Protein AF-E3NVB4-F1 (afdb_monomer_lite)

InterPro domains:
  IPR016818 Nitric oxide synthase-interacting protein [PTHR13063] (5-89)

Foldseek 3Di:
DDPCDPPCVVLDQDCPPLVSPPPNPVPPPPDPDPFDADPVPRHGDDLVNDDDDDWAFDPPCPPPPDTWTADPPPRDTDDPVDDDDDDDRD

Structure (mmCIF, N/CA/C/O backbone):
data_AF-E3NVB4-F1
#
_entry.id   AF-E3NVB4-F1
#
loop_
_atom_site.group_PDB
_atom_site.id
_atom_site.type_symbol
_atom_site.label_atom_id
_atom_site.label_alt_id
_atom_site.label_comp_id
_atom_site.label_asym_id
_atom_site.label_entity_id
_atom_site.label_seq_id
_atom_site.pdbx_PDB_ins_code
_atom_site.Cartn_x
_atom_site.Cartn_y
_atom_site.Cartn_z
_atom_site.occupancy
_atom_site.B_iso_or_equiv
_atom_site.auth_seq_id
_atom_site.auth_comp_id
_atom_site.auth_asym_id
_atom_site.auth_atom_id
_atom_site.pdbx_PDB_model_num
ATOM 1 N N . MET A 1 1 ? -29.334 49.320 20.789 1.00 41.50 1 MET A N 1
ATOM 2 C CA . MET A 1 1 ? -29.647 48.350 21.863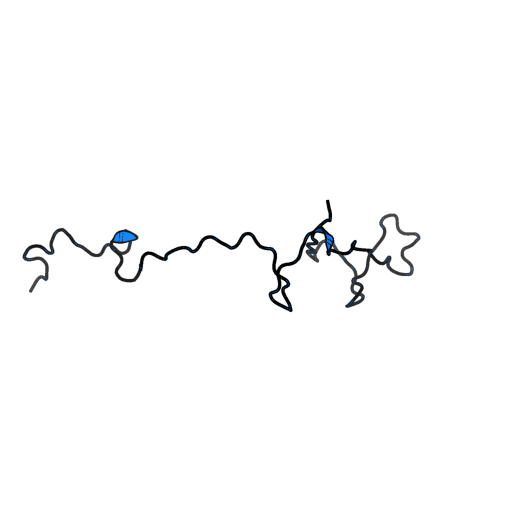 1.00 41.50 1 MET A CA 1
ATOM 3 C C . MET A 1 1 ? -28.523 47.324 21.888 1.00 41.50 1 MET A C 1
ATOM 5 O O . MET A 1 1 ? -28.290 46.696 20.867 1.00 41.50 1 MET A O 1
ATOM 9 N N . SER A 1 2 ? -27.748 47.252 22.975 1.00 52.84 2 SER A N 1
ATOM 10 C CA . SER A 1 2 ? -26.605 46.331 23.094 1.00 52.84 2 SER A CA 1
ATOM 11 C C . SER A 1 2 ? -27.074 44.990 23.663 1.00 52.84 2 SER A C 1
ATOM 13 O O . SER A 1 2 ? -27.785 44.981 24.664 1.00 52.84 2 SER A O 1
ATOM 15 N N . ASN A 1 3 ? -26.659 43.875 23.052 1.00 58.03 3 ASN A N 1
ATOM 16 C CA . ASN A 1 3 ? -26.964 42.502 23.495 1.00 58.03 3 ASN A CA 1
ATOM 17 C C . ASN A 1 3 ? -26.218 42.082 24.782 1.00 58.03 3 ASN A C 1
ATOM 19 O O . ASN A 1 3 ? -26.263 40.921 25.178 1.00 58.03 3 ASN A O 1
ATOM 23 N N . MET A 1 4 ? -25.535 43.019 25.442 1.00 58.84 4 MET A N 1
ATOM 24 C CA . MET A 1 4 ? -24.658 42.775 26.585 1.00 58.84 4 MET A CA 1
ATOM 25 C C . MET A 1 4 ? -25.332 43.132 27.919 1.00 58.84 4 MET A C 1
ATOM 27 O O . MET A 1 4 ? -24.839 43.981 28.661 1.00 58.84 4 MET A O 1
ATOM 31 N N . LYS A 1 5 ? -26.500 42.552 28.220 1.00 53.75 5 LYS A N 1
ATOM 32 C CA . LYS A 1 5 ? -27.176 42.784 29.509 1.00 53.75 5 LYS A CA 1
ATOM 33 C C . LYS A 1 5 ? -27.737 41.479 30.083 1.00 53.75 5 LYS A C 1
ATOM 35 O O . LYS A 1 5 ? -28.527 40.813 29.421 1.00 53.75 5 LYS A O 1
ATOM 40 N N . GLY A 1 6 ? -27.317 41.139 31.306 1.00 64.12 6 GLY A N 1
ATOM 41 C CA . GLY A 1 6 ? -27.699 39.922 32.046 1.00 64.12 6 GLY A CA 1
ATOM 42 C C . GLY A 1 6 ? -26.635 38.813 32.028 1.00 64.12 6 GLY A C 1
ATOM 43 O O . GLY A 1 6 ? -25.519 39.042 31.564 1.00 64.12 6 GLY A O 1
ATOM 44 N N . ASP A 1 7 ? -27.001 37.609 32.485 1.00 59.84 7 ASP A N 1
ATOM 45 C CA . ASP A 1 7 ? -26.159 36.397 32.654 1.00 5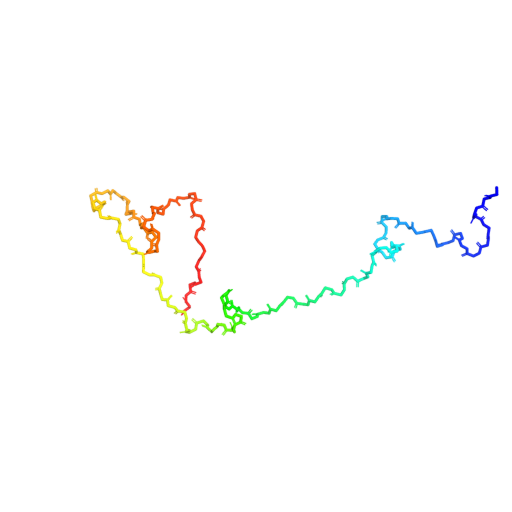9.84 7 ASP A CA 1
ATOM 46 C C . ASP A 1 7 ? -25.393 35.911 31.402 1.00 59.84 7 ASP A C 1
ATOM 48 O O . ASP A 1 7 ? -24.661 34.928 31.445 1.00 59.84 7 ASP A O 1
ATOM 52 N N . LYS A 1 8 ? -25.541 36.594 30.263 1.00 56.38 8 LYS A N 1
ATOM 53 C CA . LYS A 1 8 ? -24.873 36.285 28.991 1.00 56.38 8 LYS A CA 1
ATOM 54 C C . LYS A 1 8 ? -23.526 36.997 28.810 1.00 56.38 8 LYS A C 1
ATOM 56 O O . LYS A 1 8 ? -22.902 36.831 27.767 1.00 56.38 8 LYS A O 1
ATOM 61 N N . SER A 1 9 ? -23.063 37.774 29.793 1.00 57.28 9 SER A N 1
ATOM 62 C CA . SER A 1 9 ? -21.748 38.440 29.754 1.00 57.28 9 SER A CA 1
ATOM 63 C C . SER A 1 9 ? -20.569 37.469 29.884 1.00 57.28 9 SER A C 1
ATOM 65 O O . SER A 1 9 ? -19.480 37.764 29.399 1.00 57.28 9 SER A O 1
ATOM 67 N N . THR A 1 10 ? -20.780 36.309 30.508 1.00 58.97 10 THR A N 1
ATOM 68 C CA . THR A 1 10 ? -19.743 35.295 30.766 1.00 58.97 10 THR A CA 1
ATOM 69 C C . THR A 1 10 ? -19.672 34.206 29.695 1.00 58.97 10 THR A C 1
ATOM 71 O O . THR A 1 10 ? -18.668 33.509 29.606 1.00 58.97 10 THR A O 1
ATOM 74 N N . SER A 1 11 ? -20.699 34.076 28.851 1.00 57.44 11 SER A N 1
ATOM 75 C CA . SER A 1 11 ? -20.804 33.049 27.807 1.00 57.44 11 SER A CA 1
ATOM 76 C C . SER A 1 11 ? -20.720 33.674 26.412 1.00 57.44 11 SER A C 1
ATOM 78 O O . SER A 1 11 ? -21.668 33.611 25.625 1.00 57.44 11 SER A O 1
ATOM 80 N N . LEU A 1 12 ? -19.589 34.306 26.098 1.00 63.81 12 LEU A N 1
ATOM 81 C CA . LEU A 1 12 ? -19.310 34.770 24.739 1.00 63.81 12 LEU A CA 1
ATOM 82 C C . LEU A 1 12 ? -18.871 33.564 23.893 1.00 63.81 12 LEU A C 1
ATOM 84 O O . LEU A 1 12 ? -17.832 32.978 24.212 1.00 63.81 12 LEU A O 1
ATOM 88 N N . PRO A 1 13 ? -19.607 33.188 22.826 1.00 64.06 13 PRO A N 1
ATOM 89 C CA . PRO A 1 13 ? -19.195 32.108 21.937 1.00 64.06 13 PRO A CA 1
ATOM 90 C C . PRO A 1 13 ? -17.908 32.541 21.240 1.00 64.06 13 PRO A C 1
ATOM 92 O O . PRO A 1 13 ? -17.899 33.338 20.301 1.00 64.06 13 PRO A O 1
ATOM 95 N N . SER A 1 14 ? -16.788 32.087 21.783 1.00 64.56 14 SER A N 1
ATOM 96 C CA . SER A 1 14 ? -15.468 32.472 21.324 1.00 64.56 14 SER A CA 1
ATOM 97 C C . SER A 1 14 ? -15.114 31.503 20.217 1.00 64.56 14 SER A C 1
ATOM 99 O O . SER A 1 14 ? -14.864 30.331 20.468 1.00 64.56 14 SER A O 1
ATOM 101 N N . PHE A 1 15 ? -15.098 31.995 18.981 1.00 62.94 15 PHE A N 1
ATOM 102 C CA . PHE A 1 15 ? -14.787 31.179 17.807 1.00 62.94 15 PHE A CA 1
ATOM 103 C C . PHE A 1 15 ? -13.460 30.410 17.953 1.00 62.94 15 PHE A C 1
ATOM 105 O O . PHE A 1 15 ? -13.330 29.288 17.470 1.00 62.94 15 PHE A O 1
ATOM 112 N N . TRP A 1 16 ? -12.499 31.004 18.667 1.00 68.00 16 TRP A N 1
ATOM 113 C CA . TRP A 1 16 ? -11.172 30.444 18.922 1.00 68.00 16 TRP A CA 1
ATOM 114 C C . TRP A 1 16 ? -11.100 29.453 20.087 1.00 68.00 16 TRP A C 1
ATOM 116 O O . TRP A 1 16 ? -10.082 28.783 20.221 1.00 68.00 16 TRP A O 1
ATOM 126 N N . ILE A 1 17 ? -12.137 29.353 20.925 1.00 66.19 17 ILE A N 1
ATOM 127 C CA . ILE A 1 17 ? -12.194 28.379 22.018 1.00 66.19 17 ILE A CA 1
ATOM 128 C C . ILE A 1 17 ? -13.017 27.188 21.518 1.00 66.19 17 ILE A C 1
ATOM 130 O O . ILE A 1 17 ? -14.232 27.323 21.357 1.00 66.19 17 ILE A O 1
ATOM 134 N N . PRO A 1 18 ? -12.390 26.022 21.268 1.00 65.31 18 PRO A N 1
ATOM 135 C CA . PRO A 1 18 ? -13.072 24.874 20.672 1.00 65.31 18 PRO A CA 1
ATOM 136 C C . PRO A 1 18 ? -14.315 24.421 21.446 1.00 65.31 18 PRO A C 1
ATOM 138 O O . PRO A 1 18 ? -15.269 23.957 20.837 1.00 65.31 18 PRO A O 1
ATOM 141 N N . GLU A 1 19 ? -14.330 24.595 22.769 1.00 64.25 19 GLU A N 1
ATOM 142 C CA . GLU A 1 19 ? -15.441 24.205 23.650 1.00 64.25 19 GLU A CA 1
ATOM 143 C C . GLU A 1 19 ? -16.644 25.164 23.602 1.00 64.25 19 GLU A C 1
ATOM 145 O O . GLU A 1 19 ? -17.759 24.771 23.932 1.00 64.25 19 GLU A O 1
ATOM 150 N N . LEU A 1 20 ? -16.435 26.418 23.188 1.00 67.31 20 LEU A N 1
ATOM 151 C CA . LEU A 1 20 ? -17.460 27.473 23.154 1.00 67.31 20 LEU A CA 1
ATOM 152 C C . LEU A 1 20 ? -17.938 27.784 21.729 1.00 67.31 20 LEU A C 1
ATOM 154 O O . LEU A 1 20 ? -18.735 28.704 21.523 1.00 67.31 20 LEU A O 1
ATOM 158 N N . ASN A 1 21 ? -17.449 27.038 20.737 1.00 67.38 21 ASN A N 1
ATOM 159 C CA . ASN A 1 21 ? -17.854 27.200 19.353 1.00 67.38 21 ASN A CA 1
ATOM 160 C C . ASN A 1 21 ? -19.148 26.399 19.093 1.00 67.38 21 ASN A C 1
ATOM 162 O O . ASN A 1 21 ? -19.129 25.173 19.180 1.00 67.38 21 ASN A O 1
ATOM 166 N N . PRO A 1 22 ? -20.270 27.048 18.725 1.00 63.06 22 PRO A N 1
ATOM 167 C CA . PRO A 1 22 ? -21.546 26.363 18.499 1.00 63.06 22 PRO A CA 1
ATOM 168 C C . PRO A 1 22 ? -21.511 25.358 17.334 1.00 63.06 22 PRO A C 1
ATOM 170 O O . PRO A 1 22 ? -22.349 24.463 17.277 1.00 63.06 22 PRO A O 1
ATOM 173 N N . THR A 1 23 ? -20.544 25.479 16.418 1.00 62.91 23 THR A N 1
ATOM 174 C CA . THR A 1 23 ? -20.328 24.530 15.309 1.00 62.91 23 THR A CA 1
ATOM 175 C C . THR A 1 23 ? -19.432 23.358 15.715 1.00 62.91 23 THR A C 1
ATOM 177 O O . THR A 1 23 ? -19.432 22.315 15.060 1.00 62.91 23 THR A O 1
ATOM 180 N N . ALA A 1 24 ? -18.672 23.498 16.804 1.00 60.44 24 ALA A N 1
ATOM 181 C CA . ALA A 1 24 ? -17.849 22.435 17.354 1.00 60.44 24 ALA A CA 1
ATOM 182 C C . ALA A 1 24 ? -18.721 21.520 18.218 1.00 60.44 24 ALA A C 1
ATOM 184 O O . ALA A 1 24 ? -18.613 21.475 19.440 1.00 60.44 24 ALA A O 1
ATOM 185 N N . ALA A 1 25 ? -19.595 20.744 17.573 1.00 61.59 25 ALA A N 1
ATOM 186 C CA . ALA A 1 25 ? -20.037 19.506 18.193 1.00 61.59 25 ALA A CA 1
ATOM 187 C C . ALA A 1 25 ? -18.763 18.745 18.576 1.00 61.59 25 ALA A C 1
ATOM 189 O O . ALA A 1 25 ? -17.924 18.512 17.703 1.00 61.59 25 ALA A O 1
ATOM 190 N N . ALA A 1 26 ? -18.587 18.441 19.866 1.00 63.03 26 ALA A N 1
ATOM 191 C CA . ALA A 1 26 ? -17.467 17.658 20.369 1.00 63.03 26 ALA A CA 1
ATOM 192 C C . ALA A 1 26 ? -17.407 16.366 19.553 1.00 63.03 26 ALA A C 1
ATOM 194 O O . ALA A 1 26 ? -18.179 15.434 19.783 1.00 63.03 26 ALA A O 1
ATOM 195 N N . SER A 1 27 ? -16.566 16.367 18.519 1.00 62.84 27 SER A N 1
ATOM 196 C CA . SER A 1 27 ? -16.480 15.260 17.589 1.00 62.84 27 SER A CA 1
ATOM 197 C C . SER A 1 27 ? -15.975 14.098 18.417 1.00 62.84 27 SER A C 1
ATOM 199 O O . SER A 1 27 ? -14.830 14.104 18.874 1.00 62.84 27 SER A O 1
ATOM 201 N N . LYS A 1 28 ? -16.866 13.145 18.708 1.00 66.06 28 LYS A N 1
ATOM 202 C CA . LYS A 1 28 ? -16.506 11.867 19.309 1.00 66.06 28 LYS A CA 1
ATOM 203 C C . LYS A 1 28 ? -15.600 11.196 18.287 1.00 66.06 28 LYS A C 1
ATOM 205 O O . LYS A 1 28 ? -16.070 10.534 17.369 1.00 66.06 28 LYS A O 1
ATOM 210 N N . LEU A 1 29 ? -14.303 11.465 18.400 1.00 70.75 29 LEU A N 1
ATOM 211 C CA . LEU A 1 29 ? -13.292 10.884 17.543 1.00 70.75 29 LEU A CA 1
ATOM 212 C C . LEU A 1 29 ? -13.285 9.392 17.849 1.00 70.75 29 LEU A C 1
ATOM 214 O O . LEU A 1 29 ? -12.755 8.955 18.873 1.00 70.75 29 LEU A O 1
ATOM 218 N N . GLU A 1 30 ? -13.963 8.618 17.007 1.00 77.38 30 GLU A N 1
ATOM 219 C CA . GLU A 1 30 ? -14.000 7.179 17.180 1.00 77.38 30 GLU A CA 1
ATOM 220 C C . GLU A 1 30 ? -12.592 6.628 17.015 1.00 77.38 30 GLU A C 1
ATOM 222 O O . GLU A 1 30 ? -11.849 7.003 16.102 1.00 77.38 30 GLU A O 1
ATOM 227 N N . LYS A 1 31 ? -12.210 5.745 17.941 1.00 79.12 31 LYS A N 1
ATOM 228 C CA . LYS A 1 31 ? -10.901 5.111 17.901 1.00 79.12 31 LYS A CA 1
ATOM 229 C C . LYS A 1 31 ? -10.746 4.434 16.535 1.00 79.12 31 LYS A C 1
ATOM 231 O O . LYS A 1 31 ? -11.555 3.557 16.219 1.00 79.12 31 LYS A O 1
ATOM 236 N N . PRO A 1 32 ? -9.715 4.786 15.747 1.00 80.06 32 PRO A N 1
ATOM 237 C CA . PRO A 1 32 ? -9.506 4.154 14.458 1.00 80.06 32 PRO A CA 1
ATOM 238 C C . PRO A 1 32 ? -9.356 2.647 14.662 1.00 80.06 32 PRO A C 1
ATOM 240 O O . PRO A 1 32 ? -8.679 2.186 15.589 1.00 80.06 32 PRO A O 1
ATOM 243 N N . SER A 1 33 ? -10.040 1.870 13.823 1.00 79.56 33 SER A N 1
ATOM 244 C CA . SER A 1 33 ? -10.041 0.419 13.962 1.00 79.56 33 SER A CA 1
ATOM 245 C C . SER A 1 33 ? -8.628 -0.126 13.743 1.00 79.56 33 SER A C 1
ATOM 247 O O . SER A 1 33 ? -7.963 0.237 12.776 1.00 79.56 33 SER A O 1
ATOM 249 N N . SER A 1 34 ? -8.177 -1.033 14.609 1.00 80.00 34 SER A N 1
ATOM 250 C CA . SER A 1 34 ? -6.860 -1.674 14.493 1.00 80.00 34 SER A CA 1
ATOM 251 C C . SER A 1 34 ? -6.820 -2.823 13.478 1.00 80.00 34 SER A C 1
ATOM 253 O O . SER A 1 34 ? -5.792 -3.480 13.326 1.00 80.00 34 SER A O 1
ATOM 255 N N . LYS A 1 35 ? -7.941 -3.117 12.812 1.00 82.56 35 LYS A N 1
ATOM 256 C CA . LYS A 1 35 ? -8.057 -4.238 11.878 1.00 82.56 35 LYS A CA 1
ATOM 257 C C . LYS A 1 35 ? -7.648 -3.783 10.480 1.00 82.56 35 LYS A C 1
ATOM 259 O O . LYS A 1 35 ? -8.175 -2.801 9.970 1.00 82.56 35 LYS A O 1
ATOM 264 N N . ILE A 1 36 ? -6.750 -4.533 9.846 1.00 82.69 36 ILE A N 1
ATOM 265 C CA . ILE A 1 36 ? -6.406 -4.335 8.435 1.00 82.69 36 ILE A CA 1
ATOM 266 C C . ILE A 1 36 ? -7.542 -4.917 7.590 1.00 82.69 36 ILE A C 1
ATOM 268 O O . ILE A 1 36 ? -7.845 -6.107 7.699 1.00 82.69 36 ILE A O 1
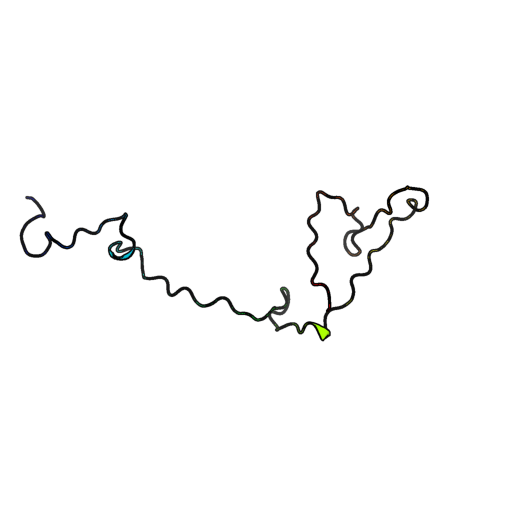ATOM 272 N N . LEU A 1 37 ? -8.185 -4.082 6.775 1.00 85.31 37 LEU A N 1
ATOM 273 C CA . LEU A 1 37 ? -9.304 -4.473 5.915 1.00 85.31 37 LEU A CA 1
ATOM 274 C C . LEU A 1 37 ? -8.869 -4.551 4.448 1.00 85.31 37 LEU A C 1
ATOM 276 O O . LEU A 1 37 ? -7.998 -3.808 3.998 1.00 85.31 37 LEU A O 1
ATOM 280 N N . CYS A 1 38 ? -9.501 -5.445 3.690 1.00 78.06 38 CYS A N 1
ATOM 281 C CA . CYS A 1 38 ? -9.332 -5.536 2.246 1.00 78.06 38 CYS A CA 1
ATOM 282 C C . CYS A 1 38 ? -9.987 -4.328 1.554 1.00 78.06 38 CYS A C 1
ATOM 284 O O . CYS A 1 38 ? -11.187 -4.125 1.747 1.00 78.06 38 CYS A O 1
ATOM 286 N N . PRO A 1 39 ? -9.271 -3.581 0.692 1.00 80.88 39 PRO A N 1
ATOM 287 C CA . PRO A 1 39 ? -9.820 -2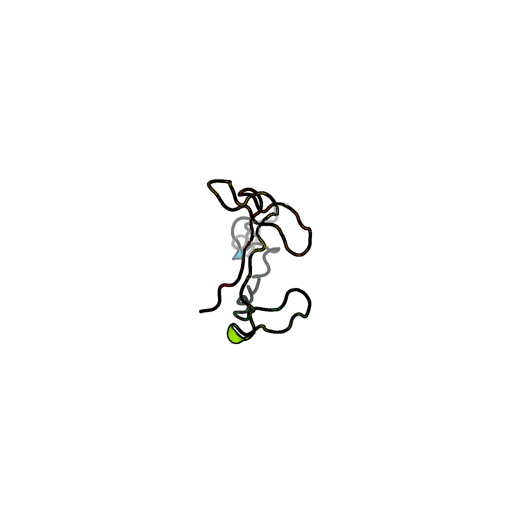.395 0.026 1.00 80.88 39 PRO A CA 1
ATOM 288 C C . PRO A 1 39 ? -10.959 -2.714 -0.954 1.00 80.88 39 PRO A C 1
ATOM 290 O O . PRO A 1 39 ? -11.749 -1.835 -1.271 1.00 80.88 39 PRO A O 1
ATOM 293 N N . VAL A 1 40 ? -11.059 -3.963 -1.422 1.00 82.50 40 VAL A N 1
ATOM 294 C CA . VAL A 1 40 ? -12.090 -4.392 -2.381 1.00 82.50 40 VAL A CA 1
ATOM 295 C C . VAL A 1 40 ? -13.295 -5.033 -1.686 1.00 82.50 40 VAL A C 1
ATOM 297 O O . VAL A 1 40 ? -14.426 -4.826 -2.106 1.00 82.50 40 VAL A O 1
ATOM 300 N N . SER A 1 41 ? -13.075 -5.823 -0.627 1.00 83.88 41 SER A N 1
ATOM 301 C CA . SER A 1 41 ? -14.141 -6.622 0.008 1.00 83.88 41 SER A CA 1
ATOM 302 C C . SER A 1 41 ? -14.557 -6.158 1.405 1.00 83.88 41 SER A C 1
ATOM 304 O O . SER A 1 41 ? -15.527 -6.683 1.946 1.00 83.88 41 SER A O 1
ATOM 306 N N . GLY A 1 42 ? -13.811 -5.246 2.036 1.00 84.06 42 GLY A N 1
ATOM 307 C CA . GLY A 1 42 ? -14.063 -4.784 3.407 1.00 84.06 42 GLY A CA 1
ATOM 308 C C . GLY A 1 42 ? -13.844 -5.841 4.498 1.00 84.06 42 GLY A C 1
ATOM 309 O O . GLY A 1 42 ? -14.045 -5.562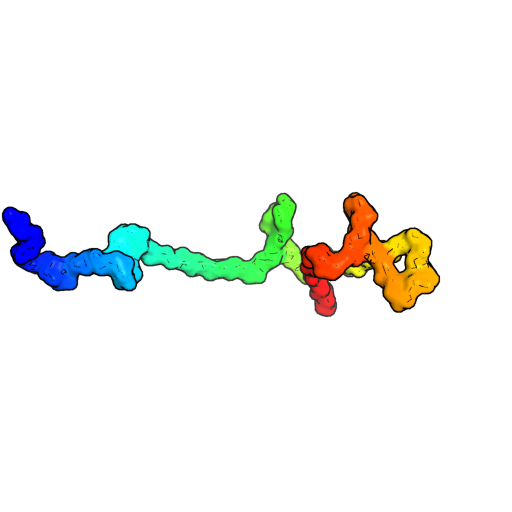 5.677 1.00 84.06 42 GLY A O 1
ATOM 310 N N . LYS A 1 43 ? -13.423 -7.060 4.139 1.00 85.94 43 LYS A N 1
ATOM 311 C CA . LYS A 1 43 ? -13.163 -8.149 5.090 1.00 85.94 43 LYS A CA 1
ATOM 312 C C . LYS A 1 43 ? -11.803 -7.968 5.776 1.00 85.94 43 LYS A C 1
ATOM 314 O O . LYS A 1 43 ? -10.876 -7.457 5.144 1.00 85.94 43 LYS A O 1
ATOM 319 N N . PRO A 1 44 ? -11.651 -8.401 7.040 1.00 87.25 44 PRO A N 1
ATOM 320 C CA . PRO A 1 44 ? -10.367 -8.354 7.727 1.00 87.25 44 PRO A CA 1
ATOM 321 C C . PRO A 1 44 ? -9.364 -9.321 7.087 1.00 87.25 44 PRO A C 1
ATOM 323 O O . PRO A 1 44 ? -9.685 -10.488 6.873 1.00 87.25 44 PRO A O 1
ATOM 326 N N . ILE A 1 45 ? -8.150 -8.839 6.817 1.00 83.69 45 ILE A N 1
ATOM 327 C CA . ILE A 1 45 ? -7.045 -9.635 6.270 1.00 83.69 45 ILE A CA 1
ATOM 328 C C . ILE A 1 45 ? -6.126 -10.057 7.414 1.00 83.69 45 ILE A C 1
ATOM 330 O O . ILE A 1 45 ? -5.674 -9.226 8.206 1.00 83.69 45 ILE A O 1
ATOM 334 N N . LYS A 1 46 ? -5.816 -11.353 7.498 1.00 82.56 46 LYS A N 1
ATOM 335 C CA . LYS A 1 46 ? -4.792 -11.858 8.421 1.00 82.56 46 LYS A CA 1
ATOM 336 C C . LYS A 1 46 ? -3.422 -11.794 7.760 1.00 82.56 46 LYS A C 1
ATOM 338 O O . LYS A 1 46 ? -3.278 -12.143 6.596 1.00 82.56 46 LYS A O 1
ATOM 343 N N . MET A 1 47 ? -2.389 -11.470 8.536 1.00 78.88 47 MET A N 1
ATOM 344 C CA . MET A 1 47 ? -1.009 -11.395 8.033 1.00 78.88 47 MET A CA 1
ATOM 345 C C . MET A 1 47 ? -0.522 -12.706 7.387 1.00 78.88 47 MET A C 1
ATOM 347 O O . MET A 1 47 ? 0.280 -12.678 6.463 1.00 78.88 47 MET A O 1
ATOM 351 N N . LYS A 1 48 ? -1.041 -13.853 7.853 1.00 78.50 48 LYS A N 1
ATOM 352 C CA . LYS A 1 48 ? -0.729 -15.194 7.325 1.00 78.50 48 LYS A CA 1
ATOM 353 C C . LYS A 1 48 ? -1.293 -15.455 5.925 1.00 78.50 48 LYS A C 1
ATOM 355 O O . LYS A 1 48 ? -0.820 -16.355 5.247 1.00 78.50 48 LYS A O 1
ATOM 360 N N . GLU A 1 49 ? -2.326 -14.716 5.533 1.00 77.44 49 GLU A N 1
ATOM 361 C CA . GLU A 1 49 ? -3.013 -14.867 4.246 1.00 77.44 49 GLU A CA 1
ATOM 362 C C . GLU A 1 49 ? -2.412 -13.937 3.174 1.00 77.44 49 GLU A C 1
ATOM 364 O O . GLU A 1 49 ? -2.841 -13.959 2.022 1.00 77.44 49 GLU A O 1
ATOM 369 N N . LEU A 1 50 ? -1.410 -13.123 3.533 1.00 79.62 50 LEU A N 1
ATOM 370 C CA . LEU A 1 50 ? -0.688 -12.277 2.590 1.00 79.62 50 LEU A CA 1
ATOM 371 C C . LEU A 1 50 ? 0.290 -13.109 1.757 1.00 79.62 50 LEU A C 1
ATOM 373 O O . LEU A 1 50 ? 1.042 -13.933 2.278 1.00 79.62 50 LEU A O 1
ATOM 377 N N . LEU A 1 51 ? 0.293 -12.855 0.452 1.00 77.44 51 LEU A N 1
ATOM 378 C CA . LEU A 1 51 ? 1.215 -13.475 -0.492 1.00 77.44 51 LEU A CA 1
ATOM 379 C C . LEU A 1 51 ? 2.532 -12.699 -0.545 1.00 77.44 51 LEU A C 1
ATOM 381 O O . LEU A 1 51 ? 2.548 -11.472 -0.426 1.00 77.44 51 LEU A O 1
ATOM 385 N N . ASP A 1 52 ? 3.630 -13.414 -0.786 1.00 77.19 52 ASP A N 1
ATOM 386 C CA . ASP A 1 52 ? 4.908 -12.773 -1.076 1.00 77.19 52 ASP A CA 1
ATOM 387 C C . ASP A 1 52 ? 4.851 -12.001 -2.386 1.00 77.19 52 ASP A C 1
ATOM 389 O O . ASP A 1 52 ? 4.413 -12.511 -3.423 1.00 77.19 52 ASP A O 1
ATOM 393 N N . VAL A 1 53 ? 5.377 -10.781 -2.346 1.00 77.06 53 VAL A N 1
ATOM 394 C CA . VAL A 1 53 ? 5.543 -9.966 -3.542 1.00 77.06 53 VAL A CA 1
ATOM 395 C C . VAL A 1 53 ? 6.731 -10.503 -4.333 1.00 77.06 53 VAL A C 1
ATOM 397 O O . VAL A 1 53 ? 7.878 -10.419 -3.896 1.00 77.06 53 VAL A O 1
ATOM 400 N N . LYS A 1 54 ? 6.452 -11.043 -5.520 1.00 78.81 54 LYS A N 1
ATOM 401 C CA . LYS A 1 54 ? 7.468 -11.412 -6.509 1.00 78.81 54 LYS A CA 1
ATOM 402 C C . LYS A 1 54 ? 7.587 -10.286 -7.527 1.00 78.81 54 LYS A C 1
ATOM 404 O O . LYS A 1 54 ? 6.681 -10.082 -8.334 1.00 78.81 54 LYS A O 1
ATOM 409 N N . PHE A 1 55 ? 8.690 -9.545 -7.481 1.00 81.69 55 PHE A N 1
ATOM 410 C CA . PHE A 1 55 ? 8.963 -8.525 -8.488 1.00 81.69 55 PHE A CA 1
ATOM 411 C C . PHE A 1 55 ? 9.354 -9.187 -9.807 1.00 81.69 55 PHE A C 1
ATOM 413 O O . PHE A 1 55 ? 10.182 -10.096 -9.833 1.00 81.69 55 PHE A O 1
ATOM 420 N N . THR A 1 56 ? 8.739 -8.736 -10.898 1.00 84.50 56 THR A N 1
ATOM 421 C CA . THR A 1 56 ? 9.031 -9.259 -12.235 1.00 84.50 56 THR A CA 1
ATOM 422 C C . THR A 1 56 ? 10.169 -8.434 -12.841 1.00 84.50 56 THR A C 1
ATOM 424 O O . THR A 1 56 ? 10.032 -7.207 -12.892 1.00 84.50 56 THR A O 1
ATOM 427 N N . PRO A 1 57 ? 11.291 -9.050 -13.257 1.00 85.62 57 PRO A N 1
ATOM 428 C CA . PRO A 1 57 ? 12.376 -8.331 -13.916 1.00 85.62 57 PRO A CA 1
ATOM 429 C C . PRO A 1 57 ? 11.933 -7.831 -15.294 1.00 85.62 57 PRO A C 1
ATOM 431 O O . PRO A 1 57 ? 11.125 -8.467 -15.976 1.00 85.62 57 PRO A O 1
ATOM 434 N N . MET A 1 58 ? 12.447 -6.672 -15.701 1.00 82.50 58 MET A N 1
ATOM 435 C CA . MET A 1 58 ? 12.174 -6.111 -17.020 1.00 82.50 58 MET A CA 1
ATOM 436 C C . MET A 1 58 ? 12.988 -6.856 -18.092 1.00 82.50 58 MET A C 1
ATOM 438 O O . MET A 1 58 ? 14.218 -6.915 -17.974 1.00 82.50 58 MET A O 1
ATOM 442 N N . PRO A 1 59 ? 12.350 -7.367 -19.162 1.00 79.38 59 PRO A N 1
ATOM 443 C CA . PRO A 1 59 ? 13.063 -8.064 -20.226 1.00 79.38 59 PRO A CA 1
ATOM 444 C C . PRO A 1 59 ? 14.077 -7.129 -20.899 1.00 79.38 59 PRO A C 1
ATOM 446 O O . PRO A 1 59 ? 13.746 -6.001 -21.259 1.00 79.38 59 PRO A O 1
ATOM 449 N N . GLY A 1 60 ? 15.319 -7.595 -21.062 1.00 76.12 60 GLY A N 1
ATOM 450 C CA . GLY A 1 60 ? 16.398 -6.843 -21.721 1.00 76.12 60 GLY A CA 1
ATOM 451 C C . GLY A 1 60 ? 17.278 -6.007 -20.786 1.00 76.12 60 GLY A C 1
ATOM 452 O O . GLY A 1 60 ? 18.189 -5.331 -21.257 1.00 76.12 60 GLY A O 1
ATOM 453 N N . THR A 1 61 ? 17.047 -6.063 -19.471 1.00 68.31 61 THR A N 1
ATOM 454 C CA . THR A 1 61 ? 17.827 -5.305 -18.470 1.00 68.31 61 THR A CA 1
ATOM 455 C C . THR A 1 61 ? 18.841 -6.165 -17.704 1.00 68.31 61 THR A C 1
ATOM 457 O O . THR A 1 61 ? 19.483 -5.687 -16.768 1.00 68.31 61 THR A O 1
ATOM 460 N N . GLU A 1 62 ? 19.058 -7.405 -18.152 1.00 66.50 62 GLU A N 1
ATOM 461 C CA . GLU A 1 62 ? 19.963 -8.389 -17.530 1.00 66.50 62 GLU A CA 1
ATOM 462 C C . GLU A 1 62 ? 21.428 -7.912 -17.465 1.00 66.50 62 GLU A C 1
ATOM 464 O O . GLU A 1 62 ? 22.191 -8.342 -16.605 1.00 66.50 62 GLU A O 1
ATOM 469 N N . SER A 1 63 ? 21.833 -7.004 -18.363 1.00 65.44 63 SER A N 1
ATOM 470 C CA . SER A 1 63 ? 23.192 -6.439 -18.418 1.00 65.44 63 SER A CA 1
ATOM 471 C C . SER A 1 63 ? 23.355 -5.102 -17.685 1.00 65.44 63 SER A C 1
ATOM 473 O O . SER A 1 63 ? 24.459 -4.560 -17.639 1.00 65.44 63 SER A O 1
ATOM 475 N N . SER A 1 64 ? 22.286 -4.531 -17.124 1.00 66.75 64 SER A N 1
ATOM 476 C CA . SER A 1 64 ? 22.378 -3.268 -16.380 1.00 66.75 64 SER A CA 1
ATOM 477 C C . SER A 1 64 ? 22.840 -3.501 -14.942 1.00 66.75 64 SER A C 1
ATOM 479 O O . SER A 1 64 ? 22.353 -4.393 -14.260 1.00 66.75 64 SER A O 1
ATOM 481 N N . ALA A 1 65 ? 23.710 -2.623 -14.430 1.00 73.19 65 ALA A N 1
ATOM 482 C CA . ALA A 1 65 ? 24.224 -2.693 -13.055 1.00 73.19 65 ALA A CA 1
ATOM 483 C C . ALA A 1 65 ? 23.137 -2.609 -11.957 1.00 73.19 65 ALA A C 1
ATOM 485 O O . ALA A 1 65 ? 23.414 -2.882 -10.791 1.00 73.19 65 ALA A O 1
ATOM 486 N N . LYS A 1 66 ? 21.910 -2.200 -12.310 1.00 73.19 66 LYS A N 1
ATOM 487 C CA . LYS A 1 66 ? 20.748 -2.154 -11.417 1.00 73.19 66 LYS A CA 1
ATOM 488 C C . LYS A 1 66 ? 19.578 -2.892 -12.078 1.00 73.19 66 LYS A C 1
ATOM 490 O O . LYS A 1 66 ? 19.169 -2.463 -13.159 1.00 73.19 66 LYS A O 1
ATOM 495 N N . PRO A 1 67 ? 19.026 -3.947 -11.454 1.00 70.44 67 PRO A N 1
ATOM 496 C CA . PRO A 1 67 ? 17.872 -4.650 -11.997 1.00 70.44 67 PRO A CA 1
ATOM 497 C C . PRO A 1 67 ? 16.657 -3.719 -12.008 1.00 70.44 67 PRO A C 1
ATOM 499 O O . PRO A 1 67 ? 16.340 -3.080 -11.001 1.00 70.44 67 PRO A O 1
ATOM 502 N N . LYS A 1 68 ? 15.990 -3.632 -13.159 1.00 83.81 68 LYS A N 1
ATOM 503 C CA . LYS A 1 68 ? 14.743 -2.885 -13.329 1.00 83.81 68 LYS A CA 1
ATOM 504 C C . LYS A 1 68 ? 13.566 -3.837 -13.174 1.00 83.81 68 LYS A C 1
ATOM 506 O O . LYS A 1 68 ? 13.599 -4.958 -13.679 1.00 83.81 68 LYS A O 1
ATOM 511 N N . PHE A 1 69 ? 12.524 -3.386 -12.485 1.00 85.56 69 PHE A N 1
ATOM 512 C CA . PHE A 1 69 ? 11.328 -4.182 -12.226 1.00 85.56 69 PHE A CA 1
ATOM 513 C C . PHE A 1 69 ? 10.109 -3.564 -12.897 1.00 85.56 69 PHE A C 1
ATOM 515 O O . PHE A 1 69 ? 10.039 -2.347 -13.067 1.00 85.56 69 PHE A O 1
ATOM 522 N N . VAL A 1 70 ? 9.137 -4.405 -13.241 1.00 88.19 70 VAL A N 1
ATOM 523 C CA . VAL A 1 70 ? 7.873 -3.978 -13.851 1.00 88.19 70 VAL A CA 1
ATOM 524 C C . VAL A 1 70 ? 6.673 -4.321 -12.974 1.00 88.19 70 VAL A C 1
ATOM 526 O O . VAL A 1 70 ? 6.667 -5.322 -12.249 1.00 88.19 70 VAL A O 1
ATOM 529 N N . CYS A 1 71 ? 5.636 -3.486 -13.050 1.00 80.38 71 CYS A N 1
ATOM 530 C CA . CYS A 1 71 ? 4.337 -3.766 -12.451 1.00 80.38 71 CYS A CA 1
ATOM 531 C C . CYS A 1 71 ? 3.702 -4.993 -13.137 1.00 80.38 71 CYS A C 1
ATOM 533 O O . CYS A 1 71 ? 3.574 -4.996 -14.360 1.00 80.38 71 CYS A O 1
ATOM 535 N N . PRO A 1 72 ? 3.244 -6.022 -12.401 1.00 76.81 72 PRO A N 1
ATOM 536 C CA . PRO A 1 72 ? 2.678 -7.225 -13.017 1.00 76.81 72 PRO A CA 1
ATOM 537 C C . PRO A 1 72 ? 1.324 -6.982 -13.701 1.00 76.81 72 PRO A C 1
ATOM 539 O O . PRO A 1 72 ? 0.935 -7.754 -14.572 1.00 76.81 72 PRO A O 1
ATOM 542 N N . VAL A 1 73 ? 0.605 -5.922 -13.311 1.00 79.75 73 VAL A N 1
ATOM 543 C CA . VAL A 1 73 ? -0.724 -5.600 -13.854 1.00 79.75 73 VAL A CA 1
ATOM 544 C C . VAL A 1 73 ? -0.611 -4.673 -15.061 1.00 79.75 73 VAL A C 1
ATOM 546 O O . VAL A 1 73 ? -1.173 -4.970 -16.110 1.00 79.75 73 VAL A O 1
ATOM 549 N N . THR A 1 74 ? 0.124 -3.566 -14.926 1.00 81.81 74 THR A N 1
ATOM 550 C CA . THR A 1 74 ? 0.203 -2.532 -15.971 1.00 81.81 74 THR A CA 1
ATOM 551 C C . THR A 1 74 ? 1.404 -2.686 -16.900 1.00 81.81 74 THR A C 1
ATOM 553 O O . THR A 1 74 ? 1.409 -2.104 -17.975 1.00 81.81 74 THR A O 1
ATOM 556 N N . ARG A 1 75 ? 2.401 -3.505 -16.528 1.00 80.06 75 ARG A N 1
ATOM 557 C CA . ARG A 1 75 ? 3.704 -3.642 -17.211 1.00 80.06 75 ARG A CA 1
ATOM 558 C C . ARG A 1 75 ? 4.534 -2.352 -17.268 1.00 80.06 75 ARG A C 1
ATOM 560 O O . ARG A 1 75 ? 5.511 -2.299 -18.008 1.00 80.06 75 ARG A O 1
ATOM 567 N N . ASP A 1 76 ? 4.201 -1.363 -16.442 1.00 82.38 76 ASP A N 1
ATOM 568 C CA . ASP A 1 76 ? 4.979 -0.128 -16.315 1.00 82.38 76 ASP A CA 1
ATOM 569 C C . ASP A 1 76 ? 6.276 -0.352 -15.525 1.00 82.38 76 ASP A C 1
ATOM 571 O O . ASP A 1 76 ? 6.321 -1.174 -14.602 1.00 82.38 76 ASP A O 1
ATOM 575 N N . GLU A 1 77 ? 7.324 0.410 -15.853 1.00 85.81 77 GLU A N 1
ATOM 576 C CA . GLU A 1 77 ? 8.603 0.392 -15.135 1.00 85.81 77 GLU A CA 1
ATOM 577 C C . GLU A 1 77 ? 8.451 1.000 -13.731 1.00 85.81 77 GLU A C 1
ATOM 579 O O . GLU A 1 77 ? 7.983 2.128 -13.550 1.00 85.81 77 GLU A O 1
ATOM 584 N N . LEU A 1 78 ? 8.883 0.255 -12.713 1.00 83.62 78 LEU A N 1
ATOM 585 C CA . LEU A 1 78 ? 8.911 0.722 -11.332 1.00 83.62 78 LEU A CA 1
ATOM 586 C C . LEU A 1 78 ? 10.140 1.612 -11.126 1.00 83.62 78 LEU A C 1
ATOM 588 O O . LEU A 1 78 ? 11.272 1.134 -11.037 1.00 83.62 78 LEU A O 1
ATOM 592 N N . THR A 1 79 ? 9.907 2.918 -11.036 1.00 82.50 79 THR A N 1
ATOM 593 C CA . THR A 1 79 ? 10.936 3.937 -10.793 1.00 82.50 79 THR A CA 1
ATOM 594 C C . THR A 1 79 ? 10.765 4.568 -9.406 1.00 82.50 79 THR A C 1
ATOM 596 O O . THR A 1 79 ? 9.757 4.359 -8.734 1.00 82.50 79 THR A O 1
ATOM 599 N N . ASN A 1 80 ? 11.746 5.357 -8.949 1.00 79.19 80 ASN A N 1
ATOM 600 C CA . ASN A 1 80 ? 11.725 5.996 -7.618 1.00 79.19 80 ASN A CA 1
ATOM 601 C C . ASN A 1 80 ? 10.565 7.007 -7.444 1.00 79.19 80 ASN A C 1
ATOM 603 O O . ASN A 1 80 ? 10.190 7.365 -6.332 1.00 79.19 80 ASN A O 1
ATOM 607 N N . THR A 1 81 ? 9.959 7.465 -8.538 1.00 78.94 81 THR A N 1
ATOM 608 C CA . THR A 1 81 ? 8.771 8.328 -8.493 1.00 78.94 81 THR A CA 1
ATOM 609 C C . THR A 1 81 ? 7.491 7.550 -8.178 1.00 78.94 81 THR A C 1
ATOM 611 O O . THR A 1 81 ? 6.550 8.126 -7.628 1.00 78.94 81 THR A O 1
ATOM 614 N N . THR A 1 82 ? 7.450 6.242 -8.444 1.00 75.19 82 THR A N 1
ATOM 615 C CA . THR A 1 82 ? 6.301 5.384 -8.138 1.00 75.19 82 THR A CA 1
ATOM 616 C C . THR A 1 82 ? 6.385 4.893 -6.693 1.00 75.19 82 THR A C 1
ATOM 618 O O . THR A 1 82 ? 7.110 3.952 -6.371 1.00 75.19 82 THR A O 1
ATOM 621 N N . LYS A 1 83 ? 5.623 5.517 -5.786 1.00 68.25 83 LYS A N 1
ATOM 622 C CA . LYS A 1 83 ? 5.525 5.056 -4.392 1.00 68.25 83 LYS A CA 1
ATOM 623 C C . LYS A 1 83 ? 4.704 3.766 -4.318 1.00 68.25 83 LYS A C 1
ATOM 625 O O . LYS A 1 83 ? 3.478 3.807 -4.352 1.00 68.25 83 LYS A O 1
ATOM 630 N N . CYS A 1 84 ? 5.375 2.629 -4.169 1.00 67.44 84 CYS A N 1
ATOM 631 C CA . CYS A 1 84 ? 4.735 1.346 -3.884 1.00 67.44 84 CYS A CA 1
ATOM 632 C C . CYS A 1 84 ? 4.875 1.009 -2.395 1.00 67.44 84 CYS A C 1
ATOM 634 O O . CYS A 1 84 ? 5.986 0.868 -1.888 1.00 67.44 84 CYS A O 1
ATOM 636 N N . ALA A 1 85 ? 3.752 0.849 -1.697 1.00 68.75 85 ALA A N 1
ATOM 637 C CA . ALA A 1 85 ? 3.721 0.313 -0.340 1.00 68.75 85 ALA A CA 1
ATOM 638 C C . ALA A 1 85 ? 3.202 -1.127 -0.384 1.00 68.75 85 ALA A C 1
ATOM 640 O O . ALA A 1 85 ? 2.179 -1.397 -1.013 1.00 68.75 85 ALA A O 1
ATOM 641 N N . TYR A 1 86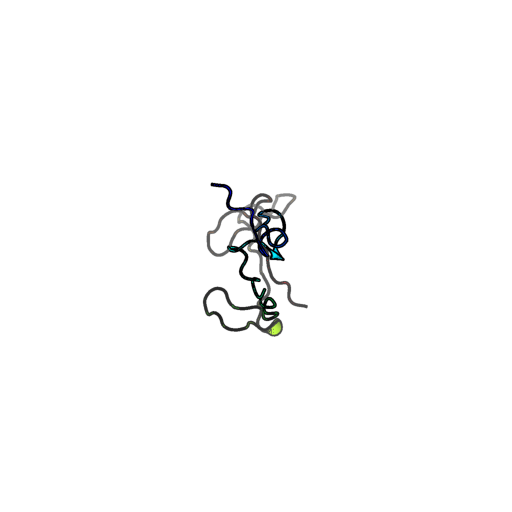 ? 3.897 -2.049 0.281 1.00 72.44 86 TYR A N 1
ATOM 642 C CA . TYR A 1 86 ? 3.448 -3.431 0.430 1.00 72.44 86 TYR A CA 1
ATOM 643 C C . TYR A 1 86 ? 3.538 -3.865 1.891 1.00 72.44 86 TYR A C 1
ATOM 645 O O . TYR A 1 86 ? 4.393 -3.403 2.648 1.00 72.44 86 TYR A O 1
ATOM 653 N N . LEU A 1 87 ? 2.640 -4.763 2.290 1.00 72.88 87 LEU A N 1
ATOM 654 C CA . LEU A 1 87 ? 2.657 -5.365 3.617 1.00 72.88 87 LEU A CA 1
ATOM 655 C C . LEU A 1 87 ? 3.617 -6.557 3.595 1.00 72.88 87 LEU A C 1
ATOM 657 O O . LEU A 1 87 ? 3.331 -7.582 2.979 1.00 72.88 87 LEU A O 1
ATOM 661 N N . LYS A 1 88 ? 4.775 -6.413 4.244 1.00 68.88 88 LYS A N 1
ATOM 662 C CA . LYS A 1 88 ? 5.766 -7.488 4.368 1.00 68.88 88 LYS A CA 1
ATOM 663 C C . LYS A 1 88 ? 5.289 -8.519 5.391 1.00 68.88 88 LYS A C 1
ATOM 665 O O . LYS A 1 88 ? 5.037 -8.150 6.534 1.00 68.88 88 LYS A O 1
ATOM 670 N N . LYS A 1 89 ? 5.203 -9.798 5.010 1.00 70.19 89 LYS A N 1
ATOM 671 C CA . LYS A 1 89 ? 4.961 -10.891 5.967 1.00 70.19 89 LYS A CA 1
ATOM 672 C C . LYS A 1 89 ? 6.102 -10.972 7.002 1.00 70.19 89 LYS A C 1
ATOM 674 O O . LYS A 1 89 ? 7.258 -10.735 6.647 1.00 70.19 89 LYS A O 1
ATOM 679 N N . SER A 1 90 ? 5.771 -11.266 8.263 1.00 60.81 90 SER A N 1
ATOM 680 C CA . SER A 1 90 ? 6.756 -11.517 9.332 1.00 60.81 90 SER A CA 1
ATOM 681 C C . SER A 1 90 ? 7.259 -12.952 9.311 1.00 60.81 90 SER A C 1
ATOM 683 O O . SER A 1 90 ? 6.506 -13.831 8.838 1.00 60.81 90 SER A O 1
#

Sequence (90 aa):
MSNMKGDKSTSLPSFWIPELNPTAAASKLEKPSSKILCPVSGKPIKMKELLDVKFTPMPGTESSAKPKFVCPVTRDELTNTTKCAYLKKS

Organism: Caenorhabditis remanei (NCBI:txid31234)

Secondary structure (DSSP, 8-state):
--S--STTSS----TTSTTT-TT------PPPP-S-B-TTT-PBPPGGGPPP--PEEPTT-TTSSS--EE-TTT--B--TTS--------

pLDDT: mean 72.79, std 9.83, range [41.5, 88.19]

Radius of gyration: 27.55 Å; chains: 1; bounding box: 54×64×54 Å